Protein AF-A0A7J2HMB7-F1 (afdb_monomer_lite)

pLDDT: mean 93.43, std 4.9, range [55.56, 97.88]

Secondary structure (DSSP, 8-state):
-PPPPTT--SS-TT-HHHHHHHHHHHHHHHHHHHHHTTTTTHHHHHHHHHHHHHHH-S----SSHHHHHHHHHHHHHHHHHHH--

Radius of gyration: 19.24 Å; chains: 1; bounding box: 47×18×48 Å

Foldseek 3Di:
DDDDDPPDDLDCPPNPPVNVLNVVCNVPPDPVSCVVVVPPPVVVVVVLVVVLCVVPNDDDPDPDPVVRVVRVVVSVVVSVVVVVD

Structure (mmCIF, N/CA/C/O backbone):
data_AF-A0A7J2HMB7-F1
#
_entry.id   AF-A0A7J2HMB7-F1
#
loop_
_atom_site.group_PDB
_atom_site.id
_atom_site.type_symbol
_atom_site.label_atom_id
_atom_site.label_alt_id
_atom_site.label_comp_id
_atom_site.label_asym_id
_atom_site.label_entity_id
_atom_site.label_seq_id
_atom_site.pdbx_PDB_ins_code
_atom_site.Cartn_x
_atom_site.Cartn_y
_atom_site.Cartn_z
_atom_site.occupancy
_atom_site.B_iso_or_equiv
_atom_site.auth_seq_id
_atom_site.auth_comp_id
_atom_site.auth_asym_id
_atom_site.auth_atom_id
_atom_site.pdbx_PDB_model_num
ATOM 1 N N . ALA A 1 1 ? 6.746 -0.356 -6.432 1.00 83.88 1 ALA A N 1
ATOM 2 C CA . ALA A 1 1 ? 7.799 0.198 -7.317 1.00 83.88 1 ALA A CA 1
ATOM 3 C C . ALA A 1 1 ? 7.622 1.708 -7.494 1.00 83.88 1 ALA A C 1
ATOM 5 O O . ALA A 1 1 ? 6.507 2.197 -7.342 1.00 83.88 1 ALA A O 1
ATOM 6 N N . ILE A 1 2 ? 8.695 2.440 -7.809 1.00 89.19 2 ILE A N 1
ATOM 7 C CA . ILE A 1 2 ? 8.661 3.885 -8.113 1.00 89.19 2 ILE A CA 1
ATOM 8 C C . ILE A 1 2 ? 8.666 4.056 -9.634 1.00 89.19 2 ILE A C 1
ATOM 10 O O . ILE A 1 2 ? 9.354 3.296 -10.312 1.00 89.19 2 ILE A O 1
ATOM 14 N N . LYS A 1 3 ? 7.942 5.050 -10.170 1.00 90.81 3 LYS A N 1
ATOM 15 C CA . LYS A 1 3 ? 7.927 5.329 -11.616 1.00 90.81 3 LYS A CA 1
ATOM 16 C C . LYS A 1 3 ? 9.346 5.550 -12.140 1.00 90.81 3 LYS A C 1
ATOM 18 O O . LYS A 1 3 ? 10.113 6.333 -11.573 1.00 90.81 3 LYS A O 1
ATOM 23 N N . ILE A 1 4 ? 9.681 4.888 -13.242 1.00 94.25 4 ILE A N 1
ATOM 24 C CA . ILE A 1 4 ? 10.985 4.999 -13.896 1.00 94.25 4 ILE A CA 1
ATOM 25 C C . ILE A 1 4 ? 10.854 5.924 -15.102 1.00 94.25 4 ILE A C 1
ATOM 27 O O . ILE A 1 4 ? 9.934 5.795 -15.904 1.00 94.25 4 ILE A O 1
ATOM 31 N N . ARG A 1 5 ? 11.775 6.886 -15.225 1.00 92.00 5 ARG A N 1
ATOM 32 C CA . ARG A 1 5 ? 11.877 7.732 -16.421 1.00 92.00 5 ARG A CA 1
ATOM 33 C C . ARG A 1 5 ? 12.533 6.941 -17.552 1.00 92.00 5 ARG A C 1
ATOM 35 O O . ARG A 1 5 ? 13.452 6.166 -17.298 1.00 92.00 5 ARG A O 1
ATOM 42 N N . LYS A 1 6 ? 12.146 7.204 -18.804 1.00 89.38 6 LYS A N 1
ATOM 43 C CA . LYS A 1 6 ? 12.752 6.572 -19.995 1.00 89.38 6 LYS A CA 1
ATOM 44 C C . LYS A 1 6 ? 14.283 6.732 -20.034 1.00 89.38 6 LYS A C 1
ATOM 46 O O . LYS A 1 6 ? 14.996 5.802 -20.397 1.00 89.38 6 LYS A O 1
ATOM 51 N N . THR A 1 7 ? 14.787 7.873 -19.566 1.00 93.25 7 THR A N 1
ATOM 52 C CA . THR A 1 7 ? 16.218 8.221 -19.502 1.00 93.25 7 THR A CA 1
ATOM 53 C C . THR A 1 7 ? 16.929 7.739 -18.231 1.00 93.25 7 THR A C 1
ATOM 55 O O . THR A 1 7 ? 18.093 8.066 -18.016 1.00 93.25 7 THR A O 1
ATOM 58 N N . ALA A 1 8 ? 16.271 6.960 -17.363 1.00 92.69 8 ALA A N 1
ATOM 59 C CA . ALA A 1 8 ? 16.866 6.520 -16.103 1.00 92.69 8 ALA A CA 1
ATOM 60 C C . ALA A 1 8 ? 18.154 5.702 -16.313 1.00 92.69 8 ALA A C 1
ATOM 62 O O . ALA A 1 8 ? 18.265 4.897 -17.243 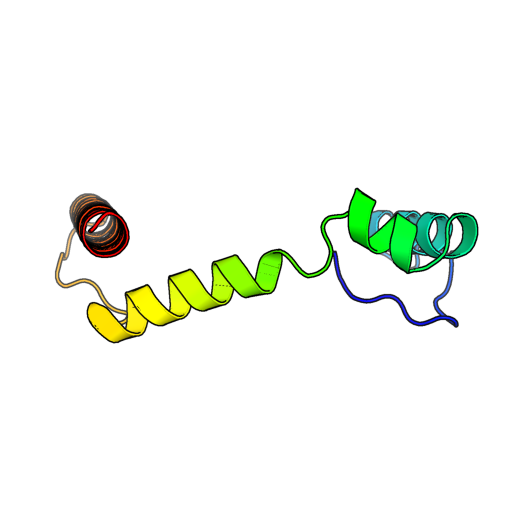1.00 92.69 8 ALA A O 1
ATOM 63 N N . SER A 1 9 ? 19.132 5.887 -15.422 1.00 92.50 9 SER A N 1
ATOM 64 C CA . SER A 1 9 ? 20.393 5.140 -15.458 1.00 92.50 9 SER A CA 1
ATOM 65 C C . SER A 1 9 ? 20.203 3.693 -14.997 1.00 92.50 9 SER A C 1
ATOM 67 O O . SER A 1 9 ? 19.505 3.429 -14.023 1.00 92.50 9 SER A O 1
ATOM 69 N N . THR A 1 10 ? 20.869 2.758 -15.674 1.00 93.69 10 THR A N 1
ATOM 70 C CA . THR A 1 10 ? 20.928 1.330 -15.310 1.00 93.69 10 THR A CA 1
ATOM 71 C C . THR A 1 10 ? 22.018 1.019 -14.278 1.00 93.69 10 THR A C 1
ATOM 73 O O . THR A 1 10 ? 22.168 -0.134 -13.857 1.00 93.69 10 THR A O 1
ATOM 76 N N . ARG A 1 11 ? 22.809 2.022 -13.8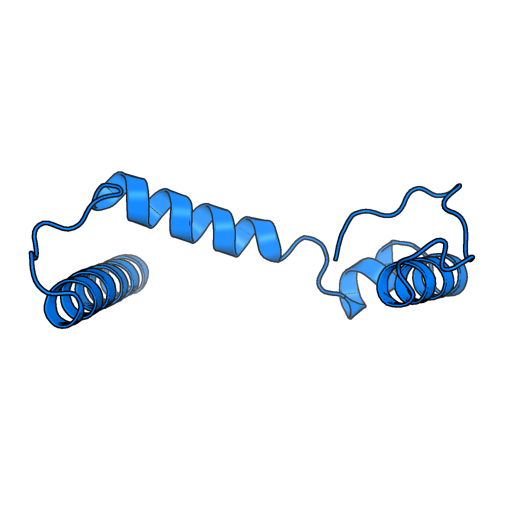80 1.00 94.00 11 ARG A N 1
ATOM 77 C CA . ARG A 1 11 ? 23.844 1.898 -12.849 1.00 94.00 11 ARG A CA 1
ATOM 78 C C . ARG A 1 11 ? 23.205 1.991 -11.461 1.00 94.00 11 ARG A C 1
ATOM 80 O O . ARG A 1 11 ? 22.252 2.737 -11.274 1.00 94.00 11 ARG A O 1
ATOM 87 N N . SER A 1 12 ? 23.755 1.253 -10.494 1.00 91.12 12 SER A N 1
ATOM 88 C CA . SER A 1 12 ? 23.245 1.197 -9.112 1.00 91.12 12 SER A CA 1
ATOM 89 C C . SER A 1 12 ? 23.233 2.568 -8.430 1.00 91.12 12 SER A C 1
ATOM 91 O O . SER A 1 12 ? 22.214 2.948 -7.862 1.00 91.12 12 SER A O 1
ATOM 93 N N . ARG A 1 13 ? 24.344 3.321 -8.511 1.00 85.44 13 ARG A N 1
ATOM 94 C CA . ARG A 1 13 ? 24.541 4.630 -7.846 1.00 85.44 13 ARG A CA 1
ATOM 95 C C . ARG A 1 13 ? 23.954 4.678 -6.418 1.00 85.44 13 ARG A C 1
ATOM 97 O O . ARG A 1 13 ? 23.289 5.642 -6.065 1.00 85.44 13 ARG A O 1
ATOM 104 N N . GLY A 1 14 ? 24.156 3.613 -5.636 1.00 91.19 14 GLY A N 1
ATOM 105 C CA . GLY A 1 14 ? 23.680 3.499 -4.250 1.00 91.19 14 GLY A CA 1
ATOM 106 C C . GLY A 1 14 ? 22.379 2.712 -4.049 1.00 91.19 14 GLY A C 1
ATOM 107 O O . GLY A 1 14 ? 22.039 2.398 -2.917 1.00 91.19 14 GLY A O 1
ATOM 108 N N . SER A 1 15 ? 21.660 2.325 -5.110 1.00 92.62 15 SER A N 1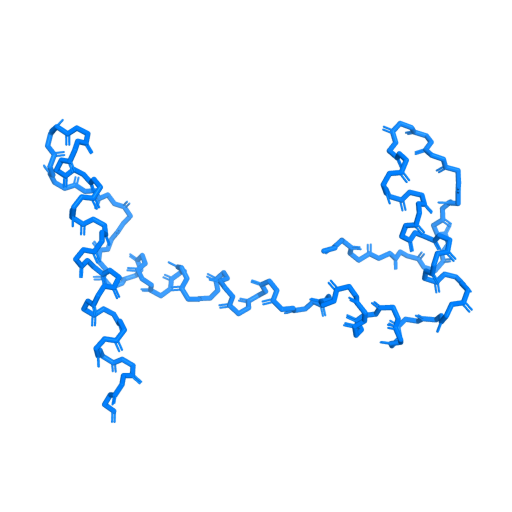
ATOM 109 C CA . SER A 1 15 ? 20.473 1.465 -4.995 1.00 92.62 15 SER A CA 1
ATOM 110 C C . SER A 1 15 ? 20.485 0.333 -6.030 1.00 92.62 15 SER A C 1
ATOM 112 O O . SER A 1 15 ? 19.961 0.486 -7.144 1.00 92.62 15 SER A O 1
ATOM 114 N N . PRO A 1 16 ? 21.018 -0.850 -5.662 1.00 94.62 16 PRO A N 1
ATOM 115 C CA . PRO A 1 16 ? 20.998 -2.027 -6.529 1.00 94.62 16 PRO A CA 1
ATOM 116 C C . PRO A 1 16 ? 19.573 -2.420 -6.932 1.00 94.62 16 PRO A C 1
ATOM 118 O O . PRO A 1 16 ? 19.316 -2.755 -8.090 1.00 94.62 16 PRO A O 1
ATOM 121 N N . TYR A 1 17 ? 18.625 -2.289 -5.997 1.00 93.31 17 TYR A N 1
ATOM 122 C CA . TYR A 1 17 ? 17.205 -2.536 -6.236 1.00 93.31 17 TYR A CA 1
ATOM 123 C C . TYR A 1 17 ? 16.642 -1.632 -7.337 1.00 93.31 17 TYR A C 1
ATOM 125 O O . TYR A 1 17 ? 16.026 -2.120 -8.286 1.00 93.31 17 TYR A O 1
ATOM 133 N N . ARG A 1 18 ? 16.895 -0.317 -7.270 1.00 93.88 18 ARG A N 1
ATOM 134 C CA . ARG A 1 18 ? 16.439 0.617 -8.306 1.00 93.88 18 ARG A CA 1
ATOM 135 C C . ARG A 1 18 ? 17.057 0.282 -9.661 1.00 93.88 18 ARG A C 1
ATOM 137 O O . ARG A 1 18 ? 16.333 0.253 -10.651 1.00 93.88 18 ARG A O 1
ATOM 144 N N . ALA A 1 19 ? 18.358 -0.005 -9.716 1.00 95.44 19 ALA A N 1
ATOM 145 C CA . ALA A 1 19 ? 19.018 -0.364 -10.970 1.00 95.44 19 ALA A CA 1
ATOM 146 C C . ALA A 1 19 ? 18.448 -1.638 -11.601 1.00 95.44 19 ALA A C 1
ATOM 148 O O . ALA A 1 19 ? 18.272 -1.668 -12.819 1.00 95.44 19 ALA A O 1
ATOM 149 N N . ARG A 1 20 ? 18.104 -2.653 -10.797 1.00 95.00 20 ARG A N 1
ATOM 150 C CA . ARG A 1 20 ? 17.424 -3.864 -11.281 1.00 95.00 20 ARG A CA 1
ATOM 151 C C . ARG A 1 20 ? 16.108 -3.519 -11.974 1.00 95.00 20 ARG A C 1
ATOM 153 O O . ARG A 1 20 ? 15.921 -3.888 -13.129 1.00 95.00 20 ARG A O 1
ATOM 160 N N . HIS A 1 21 ? 15.258 -2.735 -11.313 1.00 95.69 21 HIS A N 1
ATOM 161 C CA . HIS A 1 21 ? 13.982 -2.291 -11.881 1.00 95.69 21 HIS A CA 1
ATOM 162 C C . HIS A 1 21 ? 14.159 -1.446 -13.148 1.00 95.69 21 HIS A C 1
ATOM 164 O O . HIS A 1 21 ? 13.393 -1.606 -14.089 1.00 95.69 21 HIS A O 1
ATOM 170 N N . VAL A 1 22 ? 15.181 -0.582 -13.220 1.00 96.19 22 VAL A N 1
ATOM 171 C CA . VAL A 1 22 ? 15.471 0.204 -14.436 1.00 96.19 22 VAL A CA 1
ATOM 172 C C . VAL A 1 22 ? 15.920 -0.683 -15.594 1.00 96.19 22 VAL A C 1
ATOM 174 O O . VAL A 1 22 ? 15.486 -0.463 -16.722 1.00 96.19 22 VAL A O 1
ATOM 177 N N . ARG A 1 23 ? 16.774 -1.681 -15.344 1.00 95.88 23 ARG A N 1
ATOM 178 C CA . ARG A 1 23 ? 17.199 -2.636 -16.380 1.00 95.88 23 ARG A CA 1
ATOM 179 C C . ARG A 1 23 ? 16.020 -3.451 -16.890 1.00 95.88 23 ARG A C 1
ATOM 181 O O . ARG A 1 23 ? 15.850 -3.573 -18.096 1.00 95.88 23 ARG A O 1
ATOM 188 N N . GLU A 1 24 ? 15.190 -3.950 -15.981 1.00 95.56 24 GLU A N 1
ATOM 189 C CA . GLU A 1 24 ? 13.988 -4.697 -16.333 1.00 95.56 24 GLU A CA 1
ATOM 190 C C . GLU A 1 24 ? 13.014 -3.838 -17.143 1.00 95.56 24 GLU A C 1
ATOM 192 O O . GLU A 1 24 ? 12.644 -4.234 -18.242 1.00 95.56 24 GLU A O 1
ATOM 197 N N . TYR A 1 25 ? 12.703 -2.625 -16.675 1.00 96.38 25 TYR A N 1
ATOM 198 C CA . TYR A 1 25 ? 11.871 -1.653 -17.389 1.00 96.38 25 TYR A CA 1
ATOM 199 C C . TYR A 1 25 ? 12.372 -1.382 -18.814 1.00 96.38 25 TYR A C 1
ATOM 201 O O . TYR A 1 25 ? 11.581 -1.361 -19.754 1.00 96.38 25 TYR A O 1
ATOM 209 N N . LYS A 1 26 ? 13.686 -1.192 -18.998 1.00 95.31 26 LYS A N 1
ATOM 210 C CA . LYS A 1 26 ? 14.268 -0.969 -20.332 1.00 95.31 26 LYS A CA 1
ATOM 211 C C . LYS A 1 26 ? 14.221 -2.212 -21.219 1.00 95.31 26 LYS A C 1
ATOM 213 O O . LYS A 1 26 ? 14.147 -2.061 -22.431 1.00 95.31 26 LYS A O 1
ATOM 218 N N . ARG A 1 27 ? 14.270 -3.408 -20.628 1.00 95.81 27 ARG A N 1
ATOM 219 C CA . ARG A 1 27 ? 14.222 -4.686 -21.345 1.00 95.81 27 ARG A CA 1
ATOM 220 C C . ARG A 1 27 ? 12.811 -5.040 -21.814 1.00 95.81 27 ARG A C 1
ATOM 222 O O . ARG A 1 27 ? 12.661 -5.486 -22.940 1.00 95.81 27 ARG A O 1
ATOM 229 N N . VAL A 1 28 ? 11.799 -4.879 -20.956 1.00 95.81 28 VAL A N 1
ATOM 230 C CA . VAL A 1 28 ? 10.427 -5.361 -21.228 1.00 95.81 28 VAL A CA 1
ATOM 231 C C . VAL A 1 28 ? 9.432 -4.248 -21.574 1.00 95.81 28 VAL A C 1
ATOM 233 O O . VAL A 1 28 ? 8.291 -4.529 -21.925 1.00 95.81 28 VAL A O 1
ATOM 236 N N . GLY A 1 29 ? 9.843 -2.982 -21.472 1.00 95.38 29 GLY A N 1
ATOM 237 C CA . GLY A 1 29 ? 8.966 -1.830 -21.670 1.00 95.38 29 GLY A CA 1
ATOM 238 C C . GLY A 1 29 ? 8.058 -1.540 -20.468 1.00 95.38 29 GLY A C 1
ATOM 239 O O . GLY A 1 29 ? 8.014 -2.283 -19.487 1.00 95.38 29 GLY A O 1
ATOM 240 N N . TYR A 1 30 ? 7.333 -0.417 -20.525 1.00 94.06 30 TYR A N 1
ATOM 241 C CA . TYR A 1 30 ? 6.547 0.078 -19.387 1.00 94.06 30 TYR A CA 1
ATOM 242 C C . TYR A 1 30 ? 5.378 -0.831 -19.012 1.00 94.06 30 TYR A C 1
ATOM 244 O O . TYR A 1 30 ? 5.241 -1.142 -17.834 1.00 94.06 30 TYR A O 1
ATOM 252 N N . GLU A 1 31 ? 4.554 -1.253 -19.975 1.00 95.31 31 GLU A N 1
ATOM 253 C CA . GLU A 1 31 ? 3.325 -1.997 -19.664 1.00 95.31 31 GLU A CA 1
ATOM 254 C C . GLU A 1 31 ? 3.632 -3.347 -19.015 1.00 95.31 31 GLU A C 1
ATOM 256 O O . GLU A 1 31 ? 3.099 -3.651 -17.946 1.00 95.31 31 GLU A O 1
ATOM 261 N N . LYS A 1 32 ? 4.583 -4.110 -19.574 1.00 96.44 32 LYS A N 1
ATOM 262 C CA . LYS A 1 32 ? 4.967 -5.398 -18.987 1.00 96.44 32 LYS A CA 1
ATOM 263 C C . LYS A 1 32 ? 5.639 -5.228 -17.629 1.00 96.44 32 LYS A C 1
ATOM 265 O O . LYS A 1 32 ? 5.331 -5.958 -16.691 1.00 96.44 32 LYS A O 1
ATOM 270 N N . TRP A 1 33 ? 6.514 -4.232 -17.491 1.00 96.44 33 TRP A N 1
ATOM 271 C CA . TRP A 1 33 ? 7.137 -3.924 -16.205 1.00 96.44 33 TRP A CA 1
ATOM 272 C C . TRP A 1 33 ? 6.091 -3.539 -15.152 1.00 96.44 33 TRP A C 1
ATOM 274 O O . TRP A 1 33 ? 6.136 -4.042 -14.034 1.00 96.44 33 TRP A O 1
ATOM 284 N N . LYS A 1 34 ? 5.125 -2.683 -15.509 1.00 95.06 34 LYS A N 1
ATOM 285 C CA . LYS A 1 34 ? 4.041 -2.222 -14.631 1.00 95.06 34 LYS A CA 1
ATOM 286 C C . LYS A 1 34 ? 3.212 -3.392 -14.109 1.00 95.06 34 LYS A C 1
ATOM 288 O O . LYS A 1 34 ? 2.911 -3.413 -12.917 1.00 95.06 34 LYS A O 1
ATOM 293 N N . GLU A 1 35 ? 2.874 -4.340 -14.977 1.00 95.12 35 GLU A N 1
ATOM 294 C CA . GLU A 1 35 ? 2.157 -5.565 -14.621 1.00 95.12 35 GLU A CA 1
ATOM 295 C C . GLU A 1 35 ? 2.956 -6.402 -13.608 1.00 95.12 35 GLU A C 1
ATOM 297 O O . GLU A 1 35 ? 2.475 -6.643 -12.499 1.00 95.12 35 GLU A O 1
ATOM 302 N N . VAL A 1 36 ? 4.201 -6.757 -13.952 1.00 93.81 36 VAL A N 1
ATOM 303 C CA . VAL A 1 36 ? 5.073 -7.638 -13.151 1.00 93.81 36 VAL A CA 1
ATOM 304 C C . VAL A 1 36 ? 5.334 -7.067 -11.760 1.00 93.81 36 VAL A C 1
ATOM 306 O O . VAL A 1 36 ? 5.239 -7.774 -10.760 1.00 93.81 36 VAL A O 1
ATOM 309 N N . VAL A 1 37 ? 5.630 -5.770 -11.663 1.00 93.31 37 VAL A N 1
ATOM 310 C CA . VAL A 1 37 ? 5.949 -5.137 -10.373 1.00 93.31 37 VAL A CA 1
ATOM 311 C C . VAL A 1 37 ? 4.711 -4.639 -9.624 1.00 93.31 37 VAL A C 1
ATOM 313 O O . VAL A 1 37 ? 4.840 -4.034 -8.554 1.00 93.31 37 VAL A O 1
ATOM 316 N N . GLY A 1 38 ? 3.518 -4.807 -10.204 1.00 93.25 38 GLY A N 1
ATOM 317 C CA . GLY A 1 38 ? 2.266 -4.282 -9.664 1.00 93.25 38 GLY A CA 1
ATOM 318 C C . GLY A 1 38 ? 2.254 -2.756 -9.526 1.00 93.25 38 GLY A C 1
ATOM 319 O O . GLY A 1 38 ? 1.648 -2.217 -8.594 1.00 93.25 38 GLY A O 1
ATOM 320 N N . TYR A 1 39 ? 2.953 -2.033 -10.407 1.00 93.06 39 TYR A N 1
ATOM 321 C CA . TYR A 1 39 ? 2.978 -0.574 -10.359 1.00 93.06 39 TYR A CA 1
ATOM 322 C C . TYR A 1 39 ? 1.562 -0.015 -10.574 1.00 93.06 39 TYR A C 1
ATOM 324 O O . TYR A 1 39 ? 0.844 -0.414 -11.485 1.00 93.06 39 TYR A O 1
ATOM 332 N N . GLY A 1 40 ? 1.152 0.907 -9.701 1.00 89.50 40 GLY A N 1
ATOM 333 C CA . GLY A 1 40 ? -0.210 1.451 -9.657 1.00 89.50 40 GLY A CA 1
ATOM 334 C C . GLY A 1 40 ? -1.124 0.811 -8.604 1.00 89.50 40 GLY A C 1
ATOM 335 O O . GLY A 1 40 ? -2.079 1.455 -8.184 1.00 89.5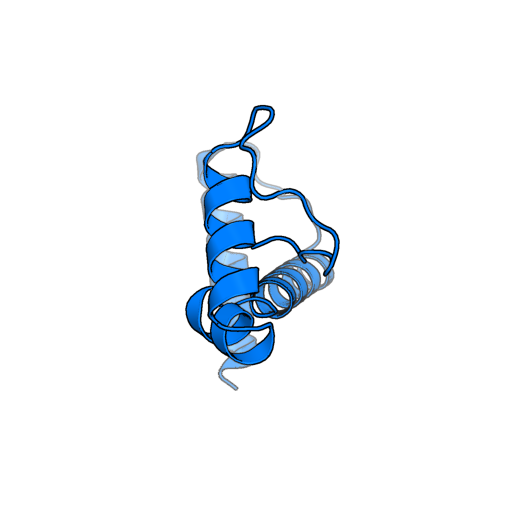0 40 GLY A O 1
ATOM 336 N N . LYS A 1 41 ? -0.807 -0.383 -8.074 1.00 90.81 41 LYS A N 1
ATOM 337 C CA . LYS A 1 41 ? -1.628 -1.024 -7.022 1.00 90.81 41 LYS A CA 1
ATOM 338 C C . LYS A 1 41 ? -1.573 -0.291 -5.671 1.00 90.81 41 LYS A C 1
ATOM 340 O O . LYS A 1 41 ? -2.549 -0.311 -4.931 1.00 90.81 41 LYS A O 1
ATOM 345 N N . ARG A 1 42 ? -0.470 0.416 -5.377 1.00 92.31 42 ARG A N 1
ATOM 346 C CA . ARG A 1 42 ? -0.268 1.168 -4.118 1.00 92.31 42 ARG A CA 1
ATOM 347 C C . ARG A 1 42 ? -1.350 2.222 -3.863 1.00 92.31 42 ARG A C 1
ATOM 349 O O . ARG A 1 42 ? -1.785 2.364 -2.729 1.00 92.31 42 ARG A O 1
ATOM 356 N N . TRP A 1 43 ? -1.805 2.914 -4.910 1.00 92.75 43 TRP A N 1
ATOM 357 C CA . TRP A 1 43 ? -2.828 3.956 -4.777 1.00 92.75 43 TRP A CA 1
ATOM 358 C C . TRP A 1 43 ? -4.131 3.418 -4.172 1.00 92.75 43 TRP A C 1
ATOM 360 O O . TRP A 1 43 ? -4.749 4.100 -3.366 1.00 92.75 43 TRP A O 1
ATOM 370 N N . ARG A 1 44 ? -4.512 2.170 -4.484 1.00 91.12 44 ARG A N 1
ATOM 371 C CA . ARG A 1 44 ? -5.705 1.541 -3.893 1.00 91.12 44 ARG A CA 1
ATOM 372 C C . ARG A 1 44 ? -5.572 1.398 -2.376 1.00 91.12 44 ARG A C 1
ATOM 374 O O . ARG A 1 44 ? -6.475 1.793 -1.654 1.00 91.12 44 ARG A O 1
ATOM 381 N N . VAL A 1 45 ? -4.423 0.909 -1.905 1.00 91.69 45 VAL A N 1
ATOM 382 C CA . VAL A 1 45 ? -4.136 0.755 -0.467 1.00 91.69 45 VAL A CA 1
ATOM 383 C C . VAL A 1 45 ? -4.124 2.114 0.236 1.00 91.69 45 VAL A C 1
ATOM 385 O O . VAL A 1 45 ? -4.716 2.267 1.299 1.00 91.69 45 VAL A O 1
ATOM 388 N N . GLU A 1 46 ? -3.492 3.120 -0.367 1.00 93.88 46 GLU A N 1
ATOM 389 C CA . GLU A 1 46 ? -3.448 4.478 0.189 1.00 93.88 46 GLU A CA 1
ATOM 390 C C . GLU A 1 46 ? -4.836 5.114 0.277 1.00 93.88 46 GLU A C 1
ATOM 392 O O . GLU A 1 46 ? -5.160 5.727 1.293 1.00 93.88 46 GLU A O 1
ATOM 397 N N . SER A 1 47 ? -5.681 4.924 -0.739 1.00 93.81 47 SER A N 1
ATOM 398 C CA . SER A 1 47 ? -7.077 5.363 -0.707 1.00 93.81 47 SER A CA 1
ATOM 399 C C . SER A 1 47 ? -7.861 4.685 0.415 1.00 93.81 47 SER A C 1
ATOM 401 O O . SER A 1 47 ? -8.570 5.374 1.146 1.00 93.81 47 SER A O 1
ATOM 403 N N . THR A 1 48 ? -7.692 3.373 0.606 1.00 93.44 48 THR A N 1
ATOM 404 C CA . THR A 1 48 ? -8.320 2.629 1.709 1.00 93.44 48 THR A CA 1
ATOM 405 C C . THR A 1 48 ? -7.890 3.167 3.073 1.00 93.44 48 THR A C 1
ATOM 407 O O . THR A 1 48 ? -8.737 3.491 3.903 1.00 93.44 48 THR A O 1
ATOM 410 N N . LEU A 1 49 ? -6.585 3.344 3.302 1.00 92.38 49 LEU A N 1
ATOM 411 C CA . LEU A 1 49 ? -6.073 3.908 4.557 1.00 92.38 49 LEU A CA 1
ATOM 412 C C . LEU A 1 49 ? -6.551 5.351 4.775 1.00 92.38 49 LEU A C 1
ATOM 414 O O . LEU A 1 49 ? -6.876 5.741 5.895 1.00 92.38 49 LEU A O 1
ATOM 418 N N . SER A 1 50 ? -6.630 6.143 3.705 1.00 94.62 50 SER A N 1
ATOM 419 C CA . SER A 1 50 ? -7.161 7.504 3.750 1.00 94.62 50 SER A CA 1
ATOM 420 C C . SER A 1 50 ? -8.647 7.521 4.124 1.00 94.62 50 SER A C 1
ATOM 422 O O . SER A 1 50 ? -9.055 8.336 4.947 1.00 94.62 50 SER A O 1
ATOM 424 N N . ALA A 1 51 ? -9.454 6.609 3.577 1.00 94.69 51 ALA A N 1
ATOM 425 C CA . ALA A 1 51 ? -10.861 6.461 3.943 1.00 94.69 51 ALA A CA 1
ATOM 426 C C . ALA A 1 51 ? -11.024 6.054 5.414 1.00 94.69 51 ALA A C 1
ATOM 428 O O . ALA A 1 51 ? -11.783 6.695 6.139 1.00 94.69 51 ALA A O 1
ATOM 429 N N . LEU A 1 52 ? -10.250 5.069 5.877 1.00 94.94 52 LEU A N 1
ATOM 430 C CA . LEU A 1 52 ? -10.269 4.617 7.269 1.00 94.94 52 LEU A CA 1
ATOM 431 C C . LEU A 1 52 ? -9.973 5.770 8.240 1.00 94.94 52 LEU A C 1
ATOM 433 O O . LEU A 1 52 ? -10.709 5.979 9.204 1.00 94.94 52 LEU A O 1
ATOM 437 N N . LYS A 1 53 ? -8.954 6.583 7.942 1.00 93.31 53 LYS A N 1
ATOM 438 C CA . LYS A 1 53 ? -8.617 7.785 8.718 1.00 93.31 53 LYS A CA 1
ATOM 439 C C . LYS A 1 53 ? -9.701 8.863 8.680 1.00 93.31 53 LYS A C 1
ATOM 441 O O . LYS A 1 53 ? -9.904 9.535 9.683 1.00 93.31 53 LYS A O 1
ATOM 446 N N . ARG A 1 54 ? -10.404 9.048 7.557 1.00 94.81 54 ARG A N 1
ATOM 447 C CA . ARG A 1 54 ? -11.523 10.007 7.477 1.00 94.81 54 ARG A CA 1
ATOM 448 C C . ARG A 1 54 ? -12.707 9.575 8.341 1.00 94.81 54 ARG A C 1
ATOM 450 O O . ARG A 1 54 ? -13.309 10.424 8.985 1.00 94.81 54 ARG A O 1
ATOM 457 N N . ILE A 1 55 ? -13.013 8.278 8.369 1.00 94.69 55 ILE A N 1
ATOM 458 C CA . ILE A 1 55 ? -14.146 7.728 9.127 1.00 94.69 55 ILE A CA 1
ATOM 459 C C . ILE A 1 55 ? -13.849 7.725 10.631 1.00 94.69 55 ILE A C 1
ATOM 461 O O . ILE A 1 55 ? -14.657 8.201 11.423 1.00 94.69 55 ILE A O 1
ATOM 465 N N . PHE A 1 56 ? -12.679 7.221 11.034 1.00 93.62 56 PHE A N 1
ATOM 466 C CA . PHE A 1 56 ? -12.368 6.965 12.447 1.00 93.62 56 PHE A CA 1
ATOM 467 C C . PHE A 1 56 ? -11.405 7.969 13.087 1.00 93.62 56 PHE A C 1
ATOM 469 O O . PHE A 1 56 ? -11.118 7.854 14.278 1.00 93.62 56 PHE A O 1
ATOM 476 N N . ARG A 1 57 ? -10.941 8.970 12.328 1.00 90.19 57 ARG A N 1
ATOM 477 C CA . ARG A 1 57 ? -9.847 9.893 12.683 1.00 90.19 57 ARG A CA 1
ATOM 478 C C . ARG A 1 57 ? -8.481 9.198 12.732 1.00 90.19 57 ARG A C 1
ATOM 480 O O . ARG A 1 57 ? -8.366 7.975 12.688 1.00 90.19 57 ARG A O 1
ATOM 487 N N . GLU A 1 58 ? -7.421 10.000 12.790 1.00 89.62 58 GLU A N 1
ATOM 488 C CA . GLU A 1 58 ? -6.040 9.495 12.739 1.00 89.62 58 GLU A CA 1
ATOM 489 C C . GLU A 1 58 ? -5.530 8.955 14.080 1.00 89.62 58 GLU A C 1
ATOM 491 O O . GLU A 1 58 ? -4.662 8.088 14.095 1.00 89.62 58 GLU A O 1
ATOM 496 N N . GLY A 1 59 ? -6.070 9.453 15.195 1.00 92.94 59 GLY A N 1
ATOM 497 C CA . GLY A 1 59 ? -5.653 9.064 16.540 1.00 92.94 59 GLY A CA 1
ATOM 498 C C . GLY A 1 59 ? -6.480 7.924 17.130 1.00 92.94 59 GLY A C 1
ATOM 499 O O . GLY A 1 59 ? -7.599 7.645 16.690 1.00 92.94 59 GLY A O 1
ATOM 500 N N . VAL A 1 60 ? -5.928 7.309 18.168 1.00 94.62 60 VAL A N 1
ATOM 501 C CA . VAL A 1 60 ? -6.567 6.328 19.056 1.00 94.62 60 VAL A CA 1
ATOM 502 C C . VAL A 1 60 ? -6.818 6.970 20.418 1.00 94.62 60 VAL A C 1
ATOM 504 O O . VAL A 1 60 ? -6.126 7.920 20.785 1.00 94.62 60 VAL A O 1
ATOM 507 N N . ARG A 1 61 ? -7.833 6.498 21.148 1.00 94.88 61 ARG A N 1
ATOM 508 C CA . ARG A 1 61 ? -8.133 6.980 22.508 1.00 94.88 61 ARG A CA 1
ATOM 509 C C . ARG A 1 61 ? -7.481 6.127 23.590 1.00 94.88 61 ARG A C 1
ATOM 511 O O . ARG A 1 61 ? -7.295 6.613 24.701 1.00 94.88 61 ARG A O 1
ATOM 518 N N . ALA A 1 62 ? -7.153 4.877 23.275 1.00 95.69 62 ALA A N 1
ATOM 519 C CA . ALA A 1 62 ? -6.431 3.991 24.172 1.00 95.69 62 ALA A CA 1
ATOM 520 C C . ALA A 1 62 ? -5.087 4.585 24.631 1.00 95.69 62 ALA A C 1
ATOM 522 O O . ALA A 1 62 ? -4.373 5.204 23.845 1.00 95.69 62 ALA A O 1
ATOM 523 N N . SER A 1 63 ? -4.729 4.355 25.897 1.00 95.00 63 SER A N 1
ATOM 524 C CA . SER A 1 63 ? -3.468 4.817 26.493 1.00 95.00 63 SER A CA 1
ATOM 525 C C . SER A 1 63 ? -2.373 3.748 26.505 1.00 95.00 63 SER A C 1
ATOM 527 O O . SER A 1 63 ? -1.196 4.087 26.417 1.00 95.00 63 SER A O 1
ATOM 529 N N . SER A 1 64 ? -2.736 2.463 26.580 1.00 97.56 64 SER A N 1
ATOM 530 C CA . SER A 1 64 ? -1.775 1.362 26.463 1.00 97.56 64 SER A CA 1
ATOM 531 C C . SER A 1 64 ? -1.577 0.959 25.004 1.00 97.56 64 SER A C 1
ATOM 533 O O . SER A 1 64 ? -2.531 0.889 24.229 1.00 97.56 64 SER A O 1
ATOM 535 N N . THR A 1 65 ? -0.340 0.636 24.627 1.00 97.12 65 THR A N 1
ATOM 536 C CA . THR A 1 65 ? 0.012 0.227 23.260 1.00 97.12 65 THR A CA 1
ATOM 537 C C . THR A 1 65 ? -0.802 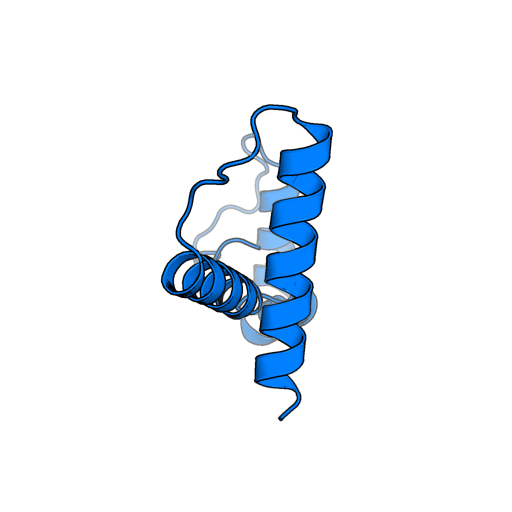-0.975 22.776 1.00 97.12 65 THR A C 1
ATOM 539 O O . THR A 1 65 ? -1.244 -1.001 21.632 1.00 97.12 65 THR A O 1
ATOM 542 N N . GLU A 1 66 ? -1.058 -1.949 23.650 1.00 97.88 66 GLU A N 1
ATOM 543 C CA . GLU A 1 66 ? -1.870 -3.118 23.310 1.00 97.88 66 GLU A CA 1
ATOM 544 C C . GLU A 1 66 ? -3.307 -2.724 22.944 1.00 97.88 66 GLU A C 1
ATOM 546 O O . GLU A 1 66 ? -3.846 -3.158 21.925 1.00 97.88 66 GLU A O 1
ATOM 551 N N . GLN A 1 67 ? -3.925 -1.850 23.738 1.00 97.69 67 GLN A N 1
ATOM 552 C CA . GLN A 1 67 ? -5.275 -1.371 23.460 1.00 97.69 67 GLN A CA 1
ATOM 553 C C . GLN A 1 67 ? -5.321 -0.467 22.223 1.00 97.69 67 GLN A C 1
ATOM 555 O O . GLN A 1 67 ? -6.315 -0.498 21.503 1.00 97.69 67 GLN A O 1
ATOM 560 N N . MET A 1 68 ? -4.256 0.290 21.929 1.00 97.25 68 MET A N 1
ATOM 561 C CA . MET A 1 68 ? -4.147 1.051 20.678 1.00 97.25 68 MET A CA 1
ATOM 562 C C . MET A 1 68 ? -4.198 0.124 19.460 1.00 97.25 68 MET A C 1
ATOM 564 O O . MET A 1 68 ? -4.922 0.414 18.507 1.00 97.25 68 MET A O 1
ATOM 568 N N . PHE A 1 69 ? -3.481 -1.006 19.497 1.00 97.06 69 PHE A N 1
ATOM 569 C CA . PHE A 1 69 ? -3.549 -2.004 18.428 1.00 97.06 69 PHE A CA 1
ATOM 570 C C . PHE A 1 69 ? -4.954 -2.598 18.298 1.00 97.06 69 PHE A C 1
ATOM 572 O O . PHE A 1 69 ? -5.505 -2.575 17.198 1.00 97.06 69 PHE A O 1
ATOM 579 N N . ARG A 1 70 ? -5.580 -3.015 19.408 1.00 97.38 70 ARG A N 1
ATOM 580 C CA . ARG A 1 70 ? -6.960 -3.541 19.399 1.00 97.38 70 ARG A CA 1
ATOM 581 C C . ARG A 1 70 ? -7.972 -2.527 18.852 1.00 97.38 70 ARG A C 1
ATOM 583 O O . ARG A 1 70 ? -8.873 -2.893 18.102 1.00 97.38 70 ARG A O 1
ATOM 590 N N . GLU A 1 71 ? -7.825 -1.244 19.190 1.00 96.88 71 GLU A N 1
ATOM 591 C CA . GLU A 1 71 ? -8.691 -0.175 18.679 1.00 96.88 71 GLU A CA 1
ATOM 592 C C . GLU A 1 71 ? -8.558 -0.029 17.154 1.00 96.88 71 GLU A C 1
ATOM 594 O O . GLU A 1 71 ? -9.562 0.099 16.450 1.00 96.88 71 GLU A O 1
ATOM 599 N N . VAL A 1 72 ? -7.333 -0.086 16.620 1.00 96.06 72 VAL A N 1
ATOM 600 C CA . VAL A 1 72 ? -7.088 -0.046 15.169 1.00 96.06 72 VAL A CA 1
ATOM 601 C C . VAL A 1 72 ? -7.634 -1.296 14.475 1.00 96.06 72 VAL A C 1
ATOM 603 O O . VAL A 1 72 ? -8.278 -1.168 13.433 1.00 96.06 72 VAL A O 1
ATOM 606 N N . GLU A 1 73 ? -7.440 -2.483 15.050 1.00 96.25 73 GLU A N 1
ATOM 607 C CA . GLU A 1 73 ? -7.986 -3.741 14.524 1.00 96.25 73 GLU A CA 1
ATOM 608 C C . GLU A 1 73 ? -9.513 -3.691 14.424 1.00 96.25 73 GLU A C 1
ATOM 610 O O . GLU A 1 73 ? -10.065 -3.952 13.353 1.00 96.25 73 GLU A O 1
ATOM 615 N N . MET A 1 74 ? -10.200 -3.253 15.485 1.00 96.50 74 MET A N 1
ATOM 616 C CA . MET A 1 74 ? -11.654 -3.069 15.469 1.00 96.50 74 MET A CA 1
ATOM 617 C C . MET A 1 74 ? -12.105 -2.106 14.368 1.00 96.50 74 MET A C 1
ATOM 619 O O . MET A 1 74 ? -13.073 -2.389 13.663 1.00 96.50 74 MET A O 1
ATOM 623 N N . ARG A 1 75 ? -11.408 -0.979 14.174 1.00 95.81 75 ARG A N 1
ATOM 624 C CA . ARG A 1 75 ? -11.734 -0.018 13.103 1.00 95.81 75 ARG A CA 1
ATOM 625 C C . ARG A 1 75 ? -11.601 -0.647 11.717 1.00 95.81 75 ARG A C 1
ATOM 627 O O . ARG A 1 75 ? -12.450 -0.406 10.862 1.00 95.81 75 ARG A O 1
ATOM 634 N N . ILE A 1 76 ? -10.568 -1.462 11.495 1.00 95.25 76 ILE A N 1
ATOM 635 C CA . ILE A 1 76 ? -10.382 -2.198 10.236 1.00 95.25 76 ILE A CA 1
ATOM 636 C C . ILE A 1 76 ? -11.501 -3.229 10.047 1.00 95.25 76 ILE A C 1
ATOM 638 O O . ILE A 1 76 ? -12.070 -3.303 8.960 1.00 95.25 76 ILE A O 1
ATOM 642 N N . MET A 1 77 ? -11.862 -3.987 11.088 1.00 95.94 77 MET A N 1
ATOM 643 C CA . MET A 1 77 ? -12.961 -4.959 11.029 1.00 95.94 77 MET A CA 1
ATOM 644 C C . MET A 1 77 ? -14.294 -4.292 10.678 1.00 95.94 77 MET A C 1
ATOM 646 O O . MET A 1 77 ? -14.985 -4.751 9.772 1.00 95.94 77 MET A O 1
ATOM 650 N N . ILE A 1 78 ? -14.626 -3.179 11.340 1.00 95.50 78 ILE A N 1
ATOM 651 C CA . ILE A 1 78 ? -15.845 -2.408 11.059 1.00 95.50 78 ILE A CA 1
ATOM 652 C C . ILE A 1 78 ? -15.807 -1.854 9.631 1.00 95.50 78 ILE A C 1
ATOM 654 O O . ILE A 1 78 ? -16.801 -1.934 8.918 1.00 95.50 78 ILE A O 1
ATOM 658 N N . TYR A 1 79 ? -14.668 -1.323 9.182 1.00 94.75 79 TYR A N 1
ATOM 659 C CA . TYR A 1 79 ? -14.533 -0.829 7.813 1.00 94.75 79 TYR A CA 1
ATOM 660 C C . TYR A 1 79 ? -14.746 -1.936 6.771 1.00 94.75 79 TYR A C 1
ATOM 662 O O . TYR A 1 79 ? -15.456 -1.724 5.792 1.00 94.75 79 TYR A O 1
ATOM 670 N N . ASN A 1 80 ? -14.184 -3.126 6.996 1.00 94.50 80 ASN A N 1
ATOM 671 C CA . ASN A 1 80 ? -14.395 -4.276 6.118 1.00 94.50 80 ASN A CA 1
ATOM 672 C C . ASN A 1 80 ? -15.864 -4.713 6.101 1.00 94.50 80 ASN A C 1
ATOM 674 O O . ASN A 1 80 ? -16.382 -5.018 5.031 1.00 94.50 80 ASN A O 1
ATOM 678 N N . LEU A 1 81 ? -16.541 -4.688 7.254 1.00 95.25 81 LEU A N 1
AT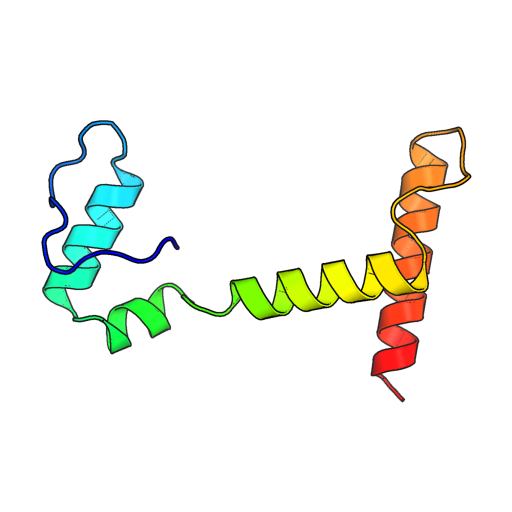OM 679 C CA . LEU A 1 81 ? -17.975 -4.961 7.336 1.00 95.25 81 LEU A CA 1
ATOM 680 C C . LEU A 1 81 ? -18.782 -3.960 6.493 1.00 95.25 81 LEU A C 1
ATOM 682 O O . LEU A 1 81 ? -19.631 -4.373 5.712 1.00 95.25 81 LEU A O 1
ATOM 686 N N . LEU A 1 82 ? -18.470 -2.662 6.583 1.00 92.31 82 LEU A N 1
ATOM 687 C CA . LEU A 1 82 ? -19.129 -1.616 5.788 1.00 92.31 82 LEU A CA 1
ATOM 688 C C . LEU A 1 82 ? -18.922 -1.782 4.276 1.00 92.31 82 LEU A C 1
ATOM 690 O O . LEU A 1 82 ? -19.786 -1.382 3.508 1.00 92.31 82 LEU A O 1
ATOM 694 N N . LEU A 1 83 ? -17.789 -2.346 3.849 1.00 91.44 83 LEU A N 1
ATOM 695 C CA . LEU A 1 83 ? -17.516 -2.644 2.439 1.00 91.44 83 LEU A CA 1
ATOM 696 C C . LEU A 1 83 ? -18.143 -3.958 1.949 1.00 91.44 83 LEU A C 1
ATOM 698 O O . LEU A 1 83 ? -18.158 -4.197 0.745 1.00 91.44 83 LEU A O 1
ATOM 702 N N . SER A 1 84 ? -18.566 -4.833 2.865 1.00 86.25 84 SER A N 1
ATOM 703 C CA . SER A 1 84 ? -19.147 -6.145 2.544 1.00 86.25 84 SER A CA 1
ATOM 704 C C . SER A 1 84 ? -20.669 -6.131 2.371 1.00 86.25 84 SER A C 1
ATOM 706 O O . SER A 1 84 ? -21.247 -7.163 2.035 1.00 86.25 84 SER A O 1
ATOM 708 N N . ILE A 1 85 ? -21.290 -4.977 2.618 1.00 55.56 85 ILE A N 1
ATOM 709 C CA . ILE A 1 85 ? -22.705 -4.678 2.368 1.00 55.56 85 ILE A CA 1
ATOM 710 C C . ILE A 1 85 ? -22.826 -4.108 0.955 1.00 55.56 85 ILE A C 1
ATOM 712 O O . ILE A 1 85 ? -23.765 -4.521 0.241 1.00 55.56 85 ILE A O 1
#

Sequence (85 aa):
AIKIRKTASTRSRGSPYRARHVREYKRVGYEKWKEVVGYGKRWRVESTLSALKRIFREGVRASSTEQMFREVEMRIMIYNLLLSI